Protein AF-A0AAW8M180-F1 (afdb_monomer_lite)

Sequence (60 aa):
MPSTRPEFWAAKFEGNVERDARNAAALEAAGWTVITVWECDLKSDPEAVVSALAETIRGD

Organism: Agrobacterium tumefaciens (NCBI:txid358)

Structure (mmCIF, N/CA/C/O backbone):
data_AF-A0AAW8M180-F1
#
_entry.id   AF-A0AAW8M180-F1
#
loop_
_atom_site.group_PDB
_atom_site.id
_atom_site.type_symbol
_atom_site.label_atom_id
_atom_site.label_alt_id
_atom_site.label_comp_id
_atom_site.label_asym_id
_atom_site.label_entity_id
_atom_site.label_seq_id
_atom_site.pdbx_PDB_ins_code
_atom_site.Cartn_x
_atom_site.Cartn_y
_atom_site.Cartn_z
_atom_site.occupancy
_atom_site.B_iso_or_equiv
_atom_site.auth_seq_id
_atom_site.auth_comp_id
_atom_site.auth_asym_id
_atom_site.auth_atom_id
_atom_site.pdbx_PDB_model_num
ATOM 1 N N . MET A 1 1 ? 9.666 3.747 -15.658 1.00 86.19 1 MET A N 1
ATOM 2 C CA . MET A 1 1 ? 9.887 2.410 -16.252 1.00 86.19 1 MET A CA 1
ATOM 3 C C . MET A 1 1 ? 11.379 2.091 -16.221 1.00 86.19 1 MET A C 1
ATOM 5 O O . MET A 1 1 ? 12.133 2.953 -16.659 1.00 86.19 1 MET A O 1
ATOM 9 N N . PRO A 1 2 ? 11.828 0.936 -15.690 1.00 93.38 2 PRO A N 1
ATOM 10 C CA . PRO A 1 2 ? 13.241 0.554 -15.720 1.00 93.38 2 PRO A CA 1
ATOM 11 C C . PRO A 1 2 ? 13.785 0.439 -17.149 1.00 93.38 2 PRO A C 1
ATOM 13 O O . PRO A 1 2 ? 13.098 -0.060 -18.038 1.00 93.38 2 PRO A O 1
ATOM 16 N N . SER A 1 3 ? 15.032 0.868 -17.357 1.00 91.62 3 SER A N 1
ATOM 17 C CA . SER A 1 3 ? 15.651 0.930 -18.691 1.00 91.62 3 SER A CA 1
ATOM 18 C C . SER A 1 3 ? 16.013 -0.442 -19.276 1.00 91.62 3 SER A C 1
ATOM 20 O O . SER A 1 3 ? 16.133 -0.582 -20.488 1.00 91.62 3 SER A O 1
ATOM 22 N N . THR A 1 4 ? 16.169 -1.469 -18.436 1.00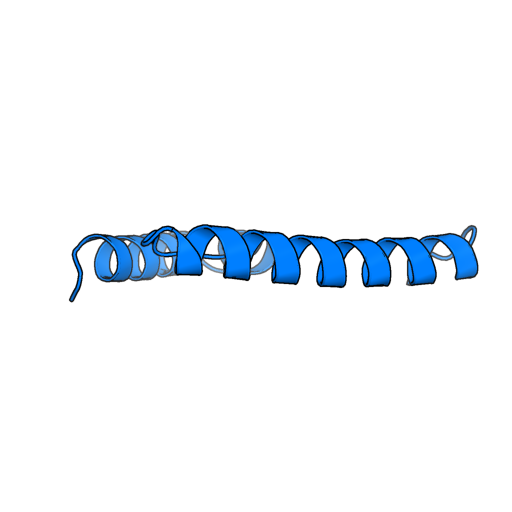 95.44 4 THR A N 1
ATOM 23 C CA . THR A 1 4 ? 16.539 -2.831 -18.855 1.00 95.44 4 THR A CA 1
ATOM 24 C C . THR A 1 4 ? 15.332 -3.758 -18.770 1.00 95.44 4 THR A C 1
ATOM 26 O O . THR A 1 4 ? 14.724 -3.855 -17.707 1.00 95.44 4 THR A O 1
ATOM 29 N N . ARG A 1 5 ? 15.034 -4.497 -19.852 1.00 95.81 5 ARG A N 1
ATOM 30 C CA . ARG A 1 5 ? 13.874 -5.412 -19.983 1.00 95.81 5 ARG A CA 1
ATOM 31 C C . ARG A 1 5 ? 12.516 -4.715 -19.742 1.00 95.81 5 ARG A C 1
ATOM 33 O O . ARG A 1 5 ? 11.763 -5.149 -18.870 1.00 95.81 5 ARG A O 1
ATOM 40 N N . PRO A 1 6 ? 12.182 -3.653 -20.496 1.00 94.44 6 PRO A N 1
ATOM 41 C CA . PRO A 1 6 ? 10.983 -2.850 -20.250 1.00 94.44 6 PRO A CA 1
ATOM 42 C C . PRO A 1 6 ? 9.690 -3.676 -20.305 1.00 94.44 6 PRO A C 1
ATOM 44 O O . PRO A 1 6 ? 8.889 -3.588 -19.385 1.00 94.44 6 PRO A O 1
ATOM 47 N N . GLU A 1 7 ? 9.512 -4.543 -21.304 1.00 96.25 7 GLU A N 1
ATOM 48 C CA . GLU A 1 7 ? 8.305 -5.382 -21.439 1.00 96.25 7 GLU A CA 1
ATOM 49 C C . GLU A 1 7 ? 8.082 -6.290 -20.223 1.00 96.25 7 GLU A C 1
ATOM 51 O O . GLU A 1 7 ? 6.972 -6.393 -19.704 1.00 96.25 7 GLU A O 1
ATOM 56 N N . PHE A 1 8 ? 9.160 -6.886 -19.705 1.00 96.75 8 PHE A N 1
ATOM 57 C CA . PHE A 1 8 ? 9.101 -7.690 -18.486 1.00 96.75 8 PHE A CA 1
ATOM 58 C C . PHE A 1 8 ? 8.658 -6.857 -17.281 1.00 96.75 8 PHE A C 1
ATOM 60 O O . PHE A 1 8 ? 7.857 -7.326 -16.477 1.00 96.75 8 PHE A O 1
ATOM 67 N N . TRP A 1 9 ? 9.179 -5.636 -17.135 1.00 97.25 9 TRP A N 1
ATOM 68 C CA . TRP A 1 9 ? 8.801 -4.769 -16.022 1.00 97.25 9 TRP A CA 1
ATOM 69 C C . TRP A 1 9 ? 7.369 -4.256 -16.138 1.00 97.25 9 TRP A C 1
ATOM 71 O O . TRP A 1 9 ? 6.693 -4.223 -15.117 1.00 97.25 9 TRP A O 1
ATOM 81 N N . ALA A 1 10 ? 6.883 -3.936 -17.342 1.00 96.06 10 ALA A N 1
ATOM 82 C CA . ALA A 1 10 ? 5.475 -3.583 -17.566 1.00 96.06 10 ALA A CA 1
ATOM 83 C C . ALA A 1 10 ? 4.566 -4.711 -17.083 1.00 96.06 10 ALA A C 1
ATOM 85 O O . ALA A 1 10 ? 3.775 -4.503 -16.166 1.00 96.06 10 ALA A O 1
ATOM 86 N N . ALA A 1 11 ? 4.764 -5.916 -17.626 1.00 97.44 11 ALA A N 1
ATOM 87 C CA . ALA A 1 11 ? 3.960 -7.080 -17.274 1.00 97.44 11 ALA A CA 1
ATOM 88 C C . ALA A 1 11 ? 4.059 -7.418 -15.778 1.00 97.44 11 ALA A C 1
ATOM 90 O O . ALA A 1 11 ? 3.076 -7.794 -15.143 1.00 97.44 11 ALA A O 1
ATOM 91 N N . LYS A 1 12 ? 5.247 -7.260 -15.179 1.00 97.12 12 LYS A N 1
ATOM 92 C CA . LYS A 1 12 ? 5.440 -7.481 -13.744 1.00 97.12 12 LYS A CA 1
ATOM 93 C C . LYS A 1 12 ? 4.678 -6.464 -12.896 1.00 97.12 12 LYS A C 1
ATOM 95 O O . LYS A 1 12 ? 4.096 -6.858 -11.890 1.00 97.12 12 LYS A O 1
ATOM 100 N N . PHE A 1 13 ? 4.718 -5.180 -13.246 1.00 97.50 13 PHE A N 1
ATOM 101 C CA . PHE A 1 13 ? 4.022 -4.149 -12.478 1.00 97.50 13 PHE A CA 1
ATOM 102 C C . PHE A 1 13 ? 2.509 -4.280 -12.610 1.00 97.50 13 PHE A C 1
ATOM 104 O O . PHE A 1 13 ? 1.825 -4.237 -11.594 1.00 97.50 13 PHE A O 1
ATOM 111 N N . GLU A 1 14 ? 2.007 -4.532 -13.816 1.00 97.69 14 GLU A N 1
ATOM 112 C CA . GLU A 1 14 ? 0.590 -4.816 -14.052 1.00 97.69 14 GLU A CA 1
ATOM 113 C C . GLU A 1 14 ? 0.128 -6.031 -13.238 1.00 97.69 14 GLU A C 1
ATOM 115 O O . GLU A 1 14 ? -0.791 -5.927 -12.428 1.00 97.69 14 GLU A O 1
ATOM 120 N N . GLY A 1 15 ? 0.858 -7.149 -13.320 1.00 98.25 15 GLY A N 1
ATOM 121 C CA . GLY A 1 15 ? 0.538 -8.347 -12.546 1.00 98.25 15 GLY A CA 1
ATOM 122 C C . GLY A 1 15 ? 0.666 -8.173 -11.027 1.00 98.25 15 GLY A C 1
ATOM 123 O O . GLY A 1 15 ? 0.028 -8.909 -10.273 1.00 98.25 15 GLY A O 1
ATOM 124 N N . ASN A 1 16 ? 1.476 -7.223 -10.551 1.00 98.06 16 ASN A N 1
ATOM 125 C CA . ASN A 1 16 ? 1.511 -6.863 -9.134 1.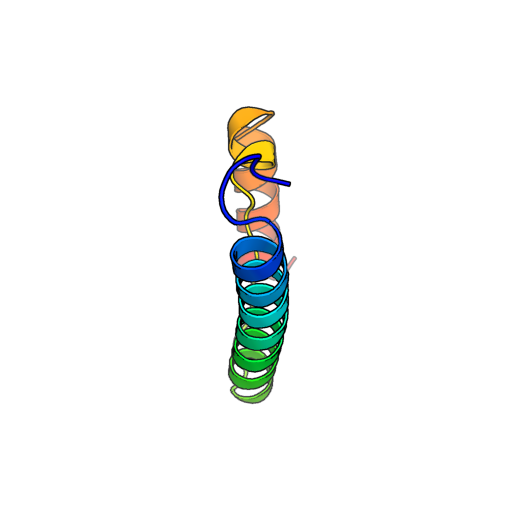00 98.06 16 ASN A CA 1
ATOM 126 C C . ASN A 1 16 ? 0.245 -6.097 -8.735 1.00 98.06 16 ASN A C 1
ATOM 128 O O . ASN A 1 16 ? -0.407 -6.510 -7.783 1.00 98.06 16 ASN A O 1
ATOM 132 N N . VAL A 1 17 ? -0.153 -5.075 -9.501 1.00 97.62 17 VAL A N 1
ATOM 133 C CA . VAL A 1 17 ? -1.381 -4.300 -9.244 1.00 97.62 17 VAL A CA 1
ATOM 134 C C . VAL A 1 17 ? -2.615 -5.207 -9.230 1.00 97.62 17 VAL A C 1
ATOM 136 O O . VAL A 1 17 ? -3.413 -5.154 -8.297 1.00 97.62 17 VAL A O 1
ATOM 139 N N . GLU A 1 18 ? -2.751 -6.101 -10.212 1.00 98.31 18 GLU A N 1
ATOM 140 C CA . GLU A 1 18 ? -3.867 -7.054 -10.267 1.00 98.31 18 GLU A CA 1
ATOM 141 C C . GLU A 1 18 ? -3.870 -8.043 -9.093 1.00 98.31 18 GLU A C 1
ATOM 143 O O . GLU A 1 18 ? -4.926 -8.460 -8.611 1.00 98.31 18 GLU A O 1
ATOM 148 N N . ARG A 1 19 ? -2.690 -8.484 -8.640 1.00 98.38 19 ARG A N 1
ATOM 149 C CA . ARG A 1 19 ? -2.580 -9.383 -7.485 1.00 98.38 19 ARG A CA 1
ATOM 150 C C . ARG A 1 19 ? -2.962 -8.660 -6.199 1.00 98.38 19 ARG A C 1
ATOM 152 O O . ARG A 1 19 ? -3.720 -9.225 -5.416 1.00 98.38 19 ARG A O 1
ATOM 159 N N . ASP A 1 20 ? -2.482 -7.439 -6.012 1.00 98.31 20 ASP A N 1
ATOM 160 C CA . ASP A 1 20 ? -2.758 -6.645 -4.818 1.00 98.31 20 ASP A CA 1
ATOM 161 C C . ASP A 1 20 ? -4.253 -6.315 -4.724 1.00 98.31 20 ASP A C 1
ATOM 163 O O . ASP A 1 20 ? -4.856 -6.535 -3.676 1.00 98.31 20 ASP A O 1
ATOM 167 N N . ALA A 1 21 ? -4.887 -5.936 -5.841 1.00 97.94 21 ALA A N 1
ATOM 168 C CA . ALA A 1 21 ? -6.332 -5.707 -5.906 1.00 97.94 21 ALA A CA 1
ATOM 169 C C . ALA A 1 21 ? -7.147 -6.962 -5.543 1.00 97.94 21 ALA A C 1
ATOM 171 O O . ALA A 1 21 ? -8.095 -6.887 -4.763 1.00 97.94 21 ALA A O 1
ATOM 172 N N . ARG A 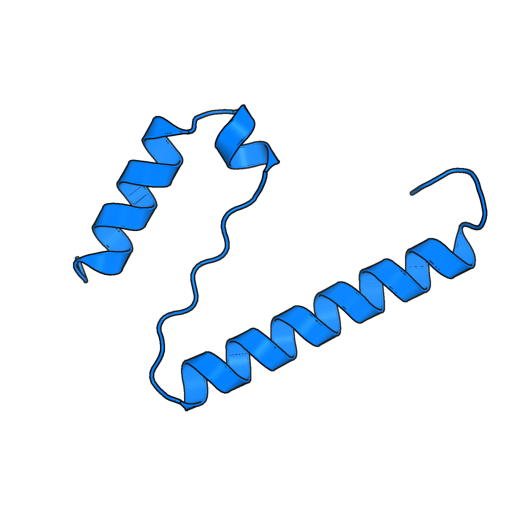1 22 ? -6.764 -8.138 -6.064 1.00 98.50 22 ARG A N 1
ATOM 173 C CA . ARG A 1 22 ? -7.432 -9.407 -5.719 1.00 98.50 22 ARG A CA 1
ATOM 174 C C . ARG A 1 22 ? -7.270 -9.769 -4.246 1.00 98.50 22 ARG A C 1
ATOM 176 O O . ARG A 1 22 ? -8.223 -10.241 -3.632 1.00 98.50 22 ARG A O 1
ATOM 183 N N . ASN A 1 23 ? -6.080 -9.563 -3.689 1.00 98.50 23 ASN A N 1
ATOM 184 C CA . ASN A 1 23 ? -5.806 -9.856 -2.286 1.00 98.50 23 ASN A CA 1
ATOM 185 C C . ASN A 1 23 ? -6.587 -8.919 -1.360 1.00 98.50 23 ASN A C 1
ATOM 187 O O . ASN A 1 23 ? -7.187 -9.393 -0.398 1.00 98.50 23 ASN A O 1
ATOM 191 N N . ALA A 1 24 ? -6.616 -7.619 -1.671 1.00 98.19 24 ALA A N 1
ATOM 192 C CA . ALA A 1 24 ? -7.381 -6.636 -0.915 1.00 98.19 24 ALA A CA 1
ATOM 193 C C . ALA A 1 24 ? -8.872 -6.997 -0.900 1.00 98.19 24 ALA A C 1
ATOM 195 O O . ALA A 1 24 ? -9.442 -7.174 0.172 1.00 98.19 24 ALA A O 1
ATOM 196 N N . ALA A 1 25 ? -9.460 -7.261 -2.071 1.00 98.38 25 ALA A N 1
ATOM 197 C CA . ALA A 1 25 ? -10.864 -7.652 -2.177 1.00 98.38 25 ALA A CA 1
ATOM 198 C C . ALA A 1 25 ? -11.186 -8.944 -1.401 1.00 98.38 25 ALA A C 1
ATOM 200 O O . ALA A 1 25 ? -12.244 -9.057 -0.786 1.00 98.38 25 ALA A O 1
ATOM 201 N N . ALA A 1 26 ? -10.280 -9.928 -1.406 1.00 98.56 26 ALA A N 1
ATOM 202 C CA . ALA A 1 26 ? -10.464 -11.167 -0.651 1.00 98.56 26 ALA A CA 1
ATOM 203 C C . ALA A 1 26 ? -10.416 -10.943 0.871 1.00 98.56 26 ALA A C 1
ATOM 205 O O . ALA A 1 26 ? -11.194 -11.553 1.604 1.00 98.56 26 ALA A O 1
ATOM 206 N N . LEU A 1 27 ? -9.522 -10.071 1.345 1.00 98.44 27 LEU A N 1
ATOM 207 C CA . LEU A 1 27 ? -9.424 -9.698 2.757 1.00 98.44 27 LEU A CA 1
ATOM 208 C C . LEU A 1 27 ? -10.656 -8.903 3.206 1.00 98.44 27 LEU A C 1
ATOM 210 O O . LEU A 1 27 ? -11.251 -9.236 4.230 1.00 98.44 27 LEU A O 1
ATOM 214 N N . GLU A 1 28 ? -11.091 -7.932 2.408 1.00 97.50 28 GLU A N 1
ATOM 215 C CA . GLU A 1 28 ? -12.304 -7.145 2.657 1.00 97.50 28 GLU A CA 1
ATOM 216 C C . GLU A 1 28 ? -13.554 -8.030 2.707 1.00 97.50 28 GLU A C 1
ATOM 218 O O . GLU A 1 28 ? -14.352 -7.929 3.638 1.00 97.50 28 GLU A O 1
ATOM 223 N N . ALA A 1 29 ? -13.695 -8.975 1.771 1.00 98.19 29 ALA A N 1
ATOM 224 C CA . ALA A 1 29 ? -14.792 -9.944 1.777 1.00 98.19 29 ALA A CA 1
ATOM 225 C C . ALA A 1 29 ? -14.775 -10.866 3.011 1.00 98.19 29 ALA A C 1
ATOM 227 O O . ALA A 1 29 ? -15.823 -11.354 3.436 1.00 98.19 29 ALA A O 1
ATOM 228 N N . ALA A 1 30 ? -13.600 -11.093 3.601 1.00 98.19 30 ALA A N 1
ATOM 229 C CA . ALA A 1 30 ? -13.435 -11.825 4.853 1.00 98.19 30 ALA A CA 1
ATOM 230 C C . ALA A 1 30 ? -13.631 -10.945 6.108 1.00 98.19 30 ALA A C 1
ATOM 232 O O . ALA A 1 30 ? -13.447 -11.433 7.223 1.00 98.19 30 ALA A O 1
ATOM 233 N N . GLY A 1 31 ? -14.022 -9.677 5.942 1.00 97.19 31 GLY A N 1
ATOM 234 C CA . GLY A 1 31 ? -14.307 -8.744 7.033 1.00 97.19 31 GLY A CA 1
ATOM 235 C C . GLY A 1 31 ? -13.083 -8.007 7.575 1.00 97.19 31 GLY A C 1
ATOM 236 O O . GLY A 1 31 ? -13.162 -7.428 8.656 1.00 97.19 31 GLY A O 1
ATOM 237 N N . TRP A 1 32 ? -11.954 -8.028 6.863 1.00 96.81 32 TRP A N 1
ATOM 238 C CA . TRP A 1 32 ? -10.764 -7.272 7.245 1.00 96.81 32 TRP A CA 1
ATOM 239 C C . TRP A 1 32 ? -10.772 -5.874 6.634 1.00 96.81 32 TRP A C 1
ATOM 241 O O . TRP A 1 32 ? -11.067 -5.703 5.455 1.00 96.81 32 TRP A O 1
ATOM 251 N N . THR A 1 33 ? -10.342 -4.884 7.408 1.00 94.94 33 THR A N 1
ATOM 252 C CA . THR A 1 33 ? -9.977 -3.569 6.872 1.00 94.94 33 THR A CA 1
ATOM 253 C C . THR A 1 33 ? -8.587 -3.654 6.248 1.00 94.94 33 THR A C 1
ATOM 255 O O . THR A 1 33 ? -7.621 -4.007 6.929 1.00 94.94 33 THR A O 1
ATOM 258 N N . VAL A 1 34 ? -8.465 -3.323 4.963 1.00 96.12 34 VAL A N 1
ATOM 259 C CA . VAL A 1 34 ? -7.180 -3.286 4.252 1.00 96.12 34 VAL A CA 1
ATOM 260 C C . VAL A 1 34 ? -6.681 -1.848 4.189 1.00 96.12 34 VAL A C 1
ATOM 262 O O . VAL A 1 34 ? -7.396 -0.956 3.745 1.00 96.12 34 VAL A O 1
ATOM 265 N N . ILE A 1 35 ? -5.442 -1.621 4.624 1.00 95.88 35 ILE A N 1
ATOM 266 C CA . ILE A 1 35 ? -4.808 -0.301 4.605 1.00 95.88 35 ILE A CA 1
ATOM 267 C C . ILE A 1 35 ? -3.487 -0.412 3.845 1.00 95.88 35 ILE A C 1
ATOM 269 O O . ILE A 1 35 ? -2.620 -1.206 4.212 1.00 95.88 35 ILE A O 1
ATOM 273 N N . THR A 1 36 ? -3.328 0.386 2.790 1.00 95.75 36 THR A N 1
ATOM 274 C CA . THR A 1 36 ? -2.097 0.438 1.989 1.00 95.75 36 THR A CA 1
ATOM 275 C C . THR A 1 36 ? -1.243 1.613 2.437 1.00 95.75 36 THR A C 1
ATOM 277 O O . THR A 1 36 ? -1.705 2.750 2.431 1.00 95.75 36 THR A O 1
ATOM 280 N N . VAL A 1 37 ? 0.017 1.344 2.774 1.00 96.19 37 VAL A N 1
ATOM 281 C CA . VAL A 1 37 ? 1.002 2.370 3.135 1.00 96.19 37 VAL A CA 1
ATOM 282 C C . VAL A 1 37 ? 2.123 2.363 2.106 1.00 96.19 37 VAL A C 1
ATOM 284 O O . VAL A 1 37 ? 2.812 1.353 1.948 1.00 96.19 37 VAL A O 1
ATOM 287 N N . TRP A 1 38 ? 2.324 3.482 1.411 1.00 96.81 38 TRP A N 1
ATOM 288 C CA . TRP A 1 38 ? 3.397 3.609 0.430 1.00 96.81 38 TRP A CA 1
ATOM 289 C C . TRP A 1 38 ? 4.706 4.074 1.064 1.00 96.81 38 TRP A C 1
ATOM 291 O O . TRP A 1 38 ? 4.743 4.912 1.963 1.00 96.81 38 TRP A O 1
ATOM 301 N N . GLU A 1 39 ? 5.818 3.579 0.522 1.00 97.75 39 GLU A N 1
ATOM 302 C CA . GLU A 1 39 ? 7.159 3.994 0.937 1.00 97.75 39 GLU A CA 1
ATOM 303 C C . GLU A 1 39 ? 7.398 5.498 0.711 1.00 97.75 39 GLU A C 1
ATOM 305 O O . GLU A 1 39 ? 8.077 6.135 1.513 1.00 97.75 39 GLU A O 1
ATOM 310 N N . CYS A 1 40 ? 6.860 6.082 -0.367 1.00 96.44 40 CYS A N 1
ATOM 311 C CA . CYS A 1 40 ? 7.024 7.511 -0.644 1.00 96.44 40 CYS A CA 1
ATOM 312 C C . CYS A 1 40 ? 6.344 8.388 0.409 1.00 96.44 40 CYS A C 1
ATOM 314 O O . CYS A 1 40 ? 6.924 9.398 0.801 1.00 96.44 40 CYS A O 1
ATOM 316 N N . ASP A 1 41 ? 5.181 7.971 0.908 1.00 96.25 41 ASP A N 1
ATOM 317 C CA . ASP A 1 41 ? 4.450 8.701 1.944 1.00 96.25 41 ASP A CA 1
ATOM 318 C C . ASP A 1 41 ? 5.213 8.627 3.268 1.00 96.25 41 ASP A C 1
ATOM 320 O O . ASP A 1 41 ? 5.461 9.653 3.896 1.00 96.25 41 ASP A O 1
ATOM 324 N N . LEU A 1 42 ? 5.720 7.440 3.625 1.00 96.69 42 LEU A N 1
ATOM 325 C CA . LEU A 1 42 ? 6.586 7.257 4.796 1.00 96.69 42 LEU A CA 1
ATOM 326 C C . LEU A 1 42 ? 7.886 8.065 4.718 1.00 96.69 42 LEU A C 1
ATOM 328 O O . LEU A 1 42 ? 8.386 8.529 5.739 1.00 96.69 42 LEU A O 1
ATOM 332 N N . LYS A 1 43 ? 8.464 8.215 3.522 1.00 96.44 43 LYS A N 1
ATOM 333 C CA . LYS A 1 43 ? 9.658 9.048 3.314 1.00 96.44 43 LYS A CA 1
ATOM 334 C C . LYS A 1 43 ? 9.351 10.538 3.387 1.00 96.44 43 LYS A C 1
ATOM 336 O O . LYS A 1 43 ? 10.244 11.305 3.734 1.00 96.44 43 LYS A O 1
ATOM 341 N N . SER A 1 44 ? 8.141 10.938 3.005 1.00 97.44 44 SER A N 1
ATOM 342 C CA . SER A 1 44 ? 7.724 12.337 2.988 1.00 97.44 44 SER A CA 1
ATOM 343 C C . SER A 1 44 ? 7.335 12.819 4.381 1.00 97.44 44 SER A C 1
ATOM 345 O O . SER A 1 44 ? 7.838 13.846 4.824 1.00 97.44 44 SER A O 1
ATOM 347 N N . ASP A 1 45 ? 6.443 12.092 5.056 1.00 97.56 45 ASP A N 1
ATOM 348 C CA . ASP A 1 45 ? 5.936 12.442 6.381 1.00 97.56 45 ASP A CA 1
ATOM 349 C C . ASP A 1 45 ? 5.453 11.184 7.135 1.00 97.56 45 ASP A C 1
ATOM 351 O O . ASP A 1 45 ? 4.280 10.799 7.056 1.00 97.56 45 ASP A O 1
ATOM 355 N N . PRO A 1 46 ? 6.349 10.499 7.866 1.00 97.06 46 PRO A N 1
ATOM 356 C CA . PRO A 1 46 ? 5.990 9.279 8.580 1.00 97.06 46 PRO A CA 1
ATOM 357 C C . PRO A 1 46 ? 5.029 9.533 9.750 1.00 97.06 46 PRO A C 1
ATOM 359 O O . PRO A 1 46 ? 4.255 8.639 10.090 1.00 97.06 46 PRO A O 1
ATOM 362 N N . GLU A 1 47 ? 5.048 10.720 10.366 1.00 97.88 47 GLU A N 1
AT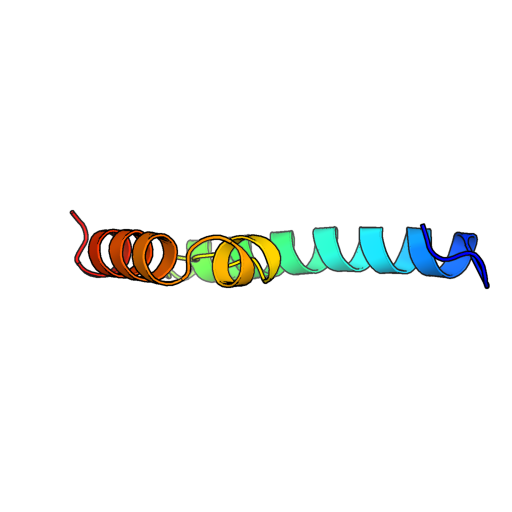OM 363 C CA . GLU A 1 47 ? 4.158 11.044 11.487 1.00 97.88 47 GLU A CA 1
ATOM 364 C C . GLU A 1 47 ? 2.712 11.191 11.008 1.00 97.88 47 GLU A C 1
ATOM 366 O O . GLU A 1 47 ? 1.810 10.595 11.602 1.00 97.88 47 GLU A O 1
ATOM 371 N N . ALA A 1 48 ? 2.495 11.894 9.892 1.00 96.94 48 ALA A N 1
ATOM 372 C CA . ALA A 1 48 ? 1.174 12.010 9.280 1.00 96.94 48 ALA A CA 1
ATOM 373 C C . ALA A 1 48 ? 0.609 10.640 8.874 1.00 96.94 48 ALA A C 1
ATOM 375 O O . ALA A 1 48 ? -0.551 10.339 9.164 1.00 96.94 48 ALA A O 1
ATOM 376 N N . VAL A 1 49 ? 1.437 9.780 8.266 1.00 97.50 49 VAL A N 1
ATOM 377 C CA . VAL A 1 49 ? 1.035 8.415 7.889 1.00 97.50 49 VAL A CA 1
ATOM 378 C C . VAL A 1 49 ? 0.614 7.606 9.113 1.00 97.50 49 VAL A C 1
ATOM 380 O O . VAL A 1 49 ? -0.437 6.969 9.089 1.00 97.50 49 VAL A O 1
ATOM 383 N N . VAL A 1 50 ? 1.402 7.632 10.193 1.00 96.94 50 VAL A N 1
ATOM 384 C CA . VAL A 1 50 ? 1.081 6.897 11.426 1.00 96.94 50 VAL A CA 1
ATOM 385 C C . VAL A 1 50 ? -0.190 7.435 12.082 1.00 96.94 50 VAL A C 1
ATOM 387 O O . VAL A 1 50 ? -0.992 6.633 12.562 1.00 96.94 50 VAL A O 1
ATOM 390 N N . SER A 1 51 ? -0.405 8.754 12.080 1.00 96.31 51 SER A N 1
ATOM 391 C CA . SER A 1 51 ? -1.630 9.358 12.618 1.00 96.31 51 SER A CA 1
ATOM 392 C C . SER A 1 51 ? -2.868 8.874 11.863 1.00 96.31 51 SER A C 1
ATOM 394 O O . SER A 1 51 ? -3.790 8.347 12.483 1.00 96.31 51 SER A O 1
ATOM 396 N N . ALA A 1 52 ? -2.850 8.949 10.528 1.00 94.44 52 ALA A N 1
ATOM 397 C CA . ALA A 1 52 ? -3.950 8.475 9.686 1.00 94.44 52 ALA A CA 1
ATOM 398 C C . ALA A 1 52 ? -4.207 6.965 9.857 1.00 94.44 52 ALA A C 1
ATOM 400 O O . ALA A 1 52 ? -5.355 6.514 9.907 1.00 94.44 52 ALA A O 1
ATOM 401 N N . LEU A 1 53 ? -3.140 6.167 10.001 1.00 95.94 53 LEU A N 1
ATOM 402 C CA . LEU A 1 53 ? -3.254 4.737 10.296 1.00 95.94 53 LEU A CA 1
ATOM 403 C C . LEU A 1 53 ? -3.940 4.494 11.643 1.00 95.94 53 LEU A C 1
ATOM 405 O O . LEU A 1 53 ? -4.804 3.626 11.750 1.00 95.94 53 LEU A O 1
ATOM 409 N N . ALA A 1 54 ? -3.545 5.244 12.673 1.00 95.62 54 ALA A N 1
ATOM 410 C CA . ALA A 1 54 ? -4.091 5.107 14.015 1.00 95.62 54 ALA A CA 1
ATOM 411 C C . ALA A 1 54 ? -5.582 5.470 14.068 1.00 95.62 54 ALA A C 1
ATOM 413 O O . ALA A 1 54 ? -6.333 4.760 14.732 1.00 95.62 54 ALA A O 1
ATOM 414 N N . GLU A 1 55 ? -6.005 6.521 13.362 1.00 94.12 55 GLU A N 1
ATOM 415 C CA . GLU A 1 55 ? -7.418 6.905 13.210 1.00 94.12 55 GLU A CA 1
ATOM 416 C C . GLU A 1 55 ? -8.218 5.777 12.542 1.00 94.12 55 GLU A C 1
ATOM 418 O O . GLU A 1 55 ? -9.180 5.263 13.114 1.00 94.12 55 GLU A O 1
ATOM 423 N N . THR A 1 56 ? -7.726 5.277 11.406 1.00 92.81 56 THR A N 1
ATOM 424 C CA . THR A 1 56 ? -8.385 4.195 10.655 1.00 92.81 56 THR A CA 1
ATOM 425 C C . THR A 1 56 ? -8.524 2.909 11.481 1.00 92.81 56 THR A C 1
ATOM 427 O O . THR A 1 56 ? -9.552 2.238 11.429 1.00 92.81 56 THR A O 1
ATOM 430 N N . ILE A 1 57 ? -7.500 2.542 12.263 1.00 93.81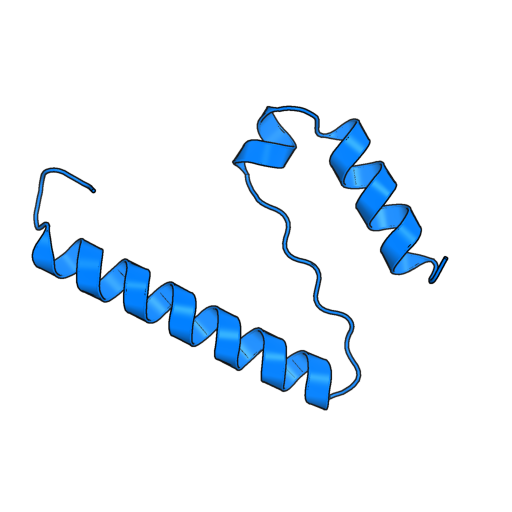 57 ILE A N 1
ATOM 431 C CA . ILE A 1 57 ? -7.518 1.329 13.103 1.00 93.81 57 ILE A CA 1
ATOM 432 C C . ILE A 1 57 ? -8.474 1.475 14.293 1.00 93.81 57 ILE A C 1
ATOM 434 O O . ILE A 1 57 ? -9.068 0.486 14.725 1.00 93.81 57 ILE A O 1
ATOM 438 N N . ARG A 1 58 ? -8.616 2.685 14.845 1.00 93.19 58 ARG A N 1
A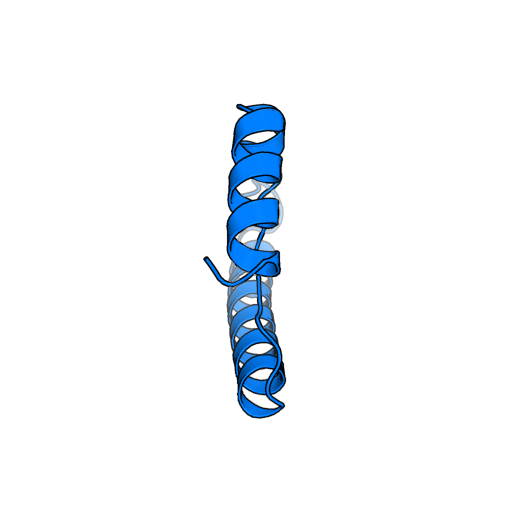TOM 439 C CA . ARG A 1 58 ? -9.541 2.953 15.957 1.00 93.19 58 ARG A CA 1
ATOM 440 C C . ARG A 1 58 ? -11.005 2.961 15.513 1.00 93.19 58 ARG A C 1
ATOM 442 O O . ARG A 1 58 ? -11.867 2.736 16.359 1.00 93.19 58 ARG A O 1
ATOM 449 N N . GLY A 1 59 ? -11.262 3.116 14.212 1.00 76.69 59 GLY A N 1
ATOM 450 C CA . GLY A 1 59 ? -12.606 3.133 13.636 1.00 76.69 59 GLY A CA 1
ATOM 451 C C . GLY A 1 59 ? -13.312 4.482 13.774 1.00 76.69 59 GLY A C 1
ATOM 452 O O . GLY A 1 59 ? -14.543 4.496 13.811 1.00 76.69 59 GLY A O 1
ATOM 453 N N . ASP A 1 60 ? -12.537 5.567 13.888 1.00 54.94 60 ASP A N 1
ATOM 454 C CA . ASP A 1 60 ? -13.026 6.952 13.840 1.00 54.94 60 ASP A CA 1
ATOM 455 C C . ASP A 1 60 ? -13.342 7.393 12.397 1.00 54.94 60 ASP A C 1
ATOM 457 O O . ASP A 1 60 ? -12.639 6.940 11.460 1.00 54.94 60 ASP A O 1
#

Radius of gyration: 15.43 Å; chains: 1; bounding box: 31×24×37 Å

InterPro domains:
  IPR007569 Domain of unknown function DUF559 [PF04480] (12-57)
  IPR011335 Restriction endonuclease type II-like [SSF52980] (1-57)

pLDDT: mean 95.45, std 6.2, range [54.94, 98.56]

Secondary structure (DSSP, 8-state):
--SSSHHHHHHHHHHHHHHHHHHHHHHHHTTPPP----HHHHHH-HHHHHHHHHHHHHT-

Foldseek 3Di:
DDPPPVVVVVVVVVVVVVVVVVVCVVCVVVVDDDDDDDPVCCVVDVPVVVVVVVCVVVPD